Protein AF-A0AAN8U7P6-F1 (afdb_monomer_lite)

Foldseek 3Di:
DDPDPDPPPPQDPVLNVLVVVLVVLVVLLVVLVVLVVCVVVPDDDDPVNVVSVVCNVVSVVVNVVSVVVSVVSVVVVVVVDDDPPPPPPPPDDDPDDDDDDDDDDDDD

Sequence (108 aa):
MASSPVSELSDGPVLSIIGKHLLALHKKHSRILQMEESRTKGKTLNKEQEEILRSKSVVITAIDELEKLQGSCTSVDAIAGSPRDDGEMRSKPPWTAVDDKCFGGSVD

Secondary structure (DSSP, 8-state):
------S-SSS-HHHHHHHHHHHHHHHHHHHHHHHHHHHHTTPPPPHHHHHHHHTHHHHHHHHHHHHHHHHHHHHHHGGG-----------PPP--------------

Organism: Solanum bulbocastanum (NCBI:txid147425)

Radius of gyration: 31.14 Å; chains: 1; bounding box: 68×70×66 Å

Structure (mmCIF, N/CA/C/O backbone):
data_AF-A0AAN8U7P6-F1
#
_entry.id   AF-A0AAN8U7P6-F1
#
loop_
_atom_site.group_PDB
_atom_site.id
_atom_site.type_symbol
_atom_site.label_atom_id
_atom_site.label_alt_id
_atom_site.label_comp_id
_atom_site.label_asym_id
_atom_site.label_entity_id
_atom_site.label_seq_id
_atom_site.pdbx_PDB_ins_code
_atom_site.Cartn_x
_atom_site.Cartn_y
_atom_site.Cartn_z
_atom_site.occupancy
_atom_site.B_iso_or_equiv
_atom_site.auth_seq_id
_atom_site.auth_comp_id
_atom_site.auth_asym_id
_atom_site.auth_atom_id
_atom_site.pdbx_PDB_model_num
ATOM 1 N N . MET A 1 1 ? 9.037 30.429 -11.162 1.00 40.47 1 MET A N 1
ATOM 2 C CA . MET A 1 1 ? 8.635 29.185 -10.473 1.00 40.47 1 MET A CA 1
ATOM 3 C C . MET A 1 1 ? 8.560 28.093 -11.526 1.00 40.47 1 MET A C 1
ATOM 5 O O . MET A 1 1 ? 7.603 28.071 -12.287 1.00 40.47 1 MET A O 1
ATOM 9 N N . ALA A 1 2 ? 9.621 27.298 -11.678 1.00 35.19 2 ALA A N 1
ATOM 10 C CA . ALA A 1 2 ? 9.664 26.232 -12.674 1.00 35.19 2 ALA A CA 1
ATOM 11 C C . ALA A 1 2 ? 8.819 25.055 -12.170 1.00 35.19 2 ALA A C 1
ATOM 13 O O . ALA A 1 2 ? 9.204 24.347 -11.246 1.00 35.19 2 ALA A O 1
ATOM 14 N N . SER A 1 3 ? 7.628 24.911 -12.743 1.00 46.06 3 SER A N 1
ATOM 15 C CA . SER A 1 3 ? 6.890 23.655 -12.744 1.00 46.06 3 SER A CA 1
ATOM 16 C C . SER A 1 3 ? 7.616 22.754 -13.733 1.00 46.06 3 SER A C 1
ATOM 18 O O . SER A 1 3 ? 7.625 23.069 -14.917 1.00 46.06 3 SER A O 1
ATOM 20 N N . SER A 1 4 ? 8.296 21.718 -13.241 1.00 34.38 4 SER A N 1
ATOM 21 C CA . SER A 1 4 ? 8.924 20.689 -14.070 1.00 34.38 4 SER A CA 1
ATOM 22 C C . SER A 1 4 ? 7.824 19.795 -14.645 1.00 34.38 4 SER A C 1
ATOM 24 O O . SER A 1 4 ? 7.223 19.034 -13.882 1.00 34.38 4 SER A O 1
ATOM 26 N N . PRO A 1 5 ? 7.519 19.864 -15.951 1.00 53.00 5 PRO A N 1
ATOM 27 C CA . PRO A 1 5 ? 6.618 18.922 -16.572 1.00 53.00 5 PRO A CA 1
ATOM 28 C C . PRO A 1 5 ? 7.451 17.739 -17.067 1.00 53.00 5 PRO A C 1
ATOM 30 O O . PRO A 1 5 ? 8.386 17.909 -17.844 1.00 53.00 5 PRO A O 1
ATOM 33 N N . VAL A 1 6 ? 7.052 16.531 -16.674 1.00 47.44 6 VAL A N 1
ATOM 34 C CA . VAL A 1 6 ? 7.321 15.333 -17.474 1.00 47.44 6 VAL A CA 1
ATOM 35 C C . VAL A 1 6 ? 8.809 14.943 -17.515 1.00 47.44 6 VAL A C 1
ATOM 37 O O . VAL A 1 6 ? 9.452 14.951 -18.556 1.00 47.44 6 VAL A O 1
ATOM 40 N N . SER A 1 7 ? 9.312 14.428 -16.393 1.00 46.09 7 SER A N 1
ATOM 41 C CA . SER A 1 7 ? 10.284 13.320 -16.453 1.00 46.09 7 SER A CA 1
ATOM 42 C C . SER A 1 7 ? 9.548 11.978 -16.663 1.00 46.09 7 SER A C 1
ATOM 44 O O . SER A 1 7 ? 10.006 10.934 -16.230 1.00 46.09 7 SER A O 1
ATOM 46 N N . GLU A 1 8 ? 8.355 12.008 -17.276 1.00 50.00 8 GLU A N 1
ATOM 47 C CA . GLU A 1 8 ? 7.414 10.881 -17.400 1.00 50.00 8 GLU A CA 1
ATOM 48 C C . GLU A 1 8 ? 7.476 10.167 -18.765 1.00 50.00 8 GLU A C 1
ATOM 50 O O . GLU A 1 8 ? 6.645 9.303 -19.033 1.00 50.00 8 GLU A O 1
ATOM 55 N N . LEU A 1 9 ? 8.434 10.501 -19.641 1.00 48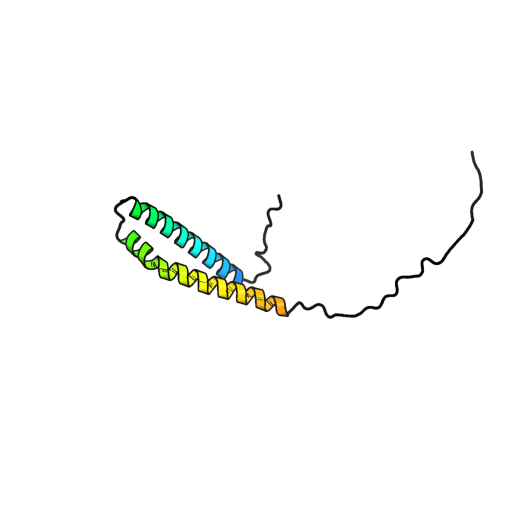.72 9 LEU A N 1
ATOM 56 C CA . LEU A 1 9 ? 8.558 9.858 -20.962 1.00 48.72 9 LEU A CA 1
ATOM 57 C C . LEU A 1 9 ? 9.896 9.146 -21.219 1.00 48.72 9 LEU A C 1
ATOM 59 O O . LEU A 1 9 ? 9.995 8.432 -22.214 1.00 48.72 9 LEU A O 1
ATOM 63 N N . SER A 1 10 ? 10.901 9.294 -20.349 1.00 49.31 10 SER A N 1
ATOM 64 C CA . SER A 1 10 ? 12.200 8.608 -20.505 1.00 49.31 10 SER A CA 1
ATOM 65 C C . SER A 1 10 ? 12.348 7.356 -19.642 1.00 49.31 10 SER A C 1
ATOM 67 O O . SER A 1 10 ? 13.189 6.514 -19.933 1.00 49.31 10 SER A O 1
ATOM 69 N N . ASP A 1 11 ? 11.491 7.198 -18.642 1.00 60.12 11 ASP A N 1
ATOM 70 C CA . ASP A 1 11 ? 11.410 6.015 -17.802 1.00 60.12 11 ASP A CA 1
ATOM 71 C C . ASP A 1 11 ? 10.377 5.069 -18.430 1.00 60.12 11 ASP A C 1
ATOM 73 O O . ASP A 1 11 ? 9.180 5.356 -18.415 1.00 60.12 11 ASP A O 1
ATOM 77 N N . GLY A 1 12 ? 10.820 3.985 -19.073 1.00 74.12 12 GLY A N 1
ATOM 78 C CA . GLY A 1 12 ? 9.965 3.111 -19.889 1.00 74.12 12 GLY A CA 1
ATOM 79 C C . GLY A 1 12 ? 8.673 2.613 -19.200 1.00 74.12 12 GLY A C 1
ATOM 80 O O . GLY A 1 12 ? 8.493 2.763 -17.991 1.00 74.12 12 GLY A O 1
ATOM 81 N N . PRO A 1 13 ? 7.755 1.948 -19.936 1.00 83.00 13 PRO A N 1
ATOM 82 C CA . PRO A 1 13 ? 6.417 1.566 -19.451 1.00 83.00 13 PRO A CA 1
ATOM 83 C C . PRO A 1 13 ? 6.373 0.909 -18.059 1.00 83.00 13 PRO A C 1
ATOM 85 O O . PRO A 1 13 ? 5.416 1.101 -17.312 1.00 83.00 13 PRO A O 1
ATOM 88 N N . VAL A 1 14 ? 7.426 0.174 -17.692 1.00 83.12 14 VAL A N 1
ATOM 89 C CA . VAL A 1 14 ? 7.608 -0.470 -16.384 1.00 83.12 14 VAL A CA 1
ATOM 90 C C . VAL A 1 14 ? 7.733 0.550 -15.245 1.00 83.12 14 VAL A C 1
ATOM 92 O O . VAL A 1 14 ? 7.027 0.440 -14.244 1.00 83.12 14 VAL A O 1
ATOM 95 N N . LEU A 1 15 ? 8.568 1.575 -15.404 1.00 81.94 15 LEU A N 1
ATOM 96 C CA . LEU A 1 15 ? 8.783 2.608 -14.391 1.00 81.94 15 LEU A CA 1
ATOM 97 C C . LEU A 1 15 ? 7.549 3.503 -14.213 1.00 81.94 15 LEU A C 1
ATOM 99 O O . LEU A 1 15 ? 7.203 3.855 -13.085 1.00 81.94 15 LEU A O 1
ATOM 103 N N . SER A 1 16 ? 6.805 3.770 -15.294 1.00 84.94 16 SER A N 1
ATOM 104 C CA . SER A 1 16 ? 5.506 4.458 -15.212 1.00 84.94 16 SER A CA 1
ATOM 105 C C . SER A 1 16 ? 4.488 3.678 -14.365 1.00 84.94 16 SER A C 1
ATOM 107 O O . SER A 1 16 ? 3.759 4.271 -13.567 1.00 84.94 16 SER A O 1
ATOM 109 N N . ILE A 1 17 ? 4.432 2.346 -14.499 1.00 88.31 17 ILE A N 1
ATOM 110 C CA . ILE A 1 17 ? 3.539 1.493 -13.693 1.00 88.31 17 ILE A CA 1
ATOM 111 C C . ILE A 1 17 ? 3.968 1.499 -12.222 1.00 88.31 17 ILE A C 1
ATOM 113 O O . ILE A 1 17 ? 3.118 1.675 -11.347 1.00 88.31 17 ILE A O 1
ATOM 117 N N . ILE A 1 18 ? 5.270 1.370 -11.949 1.00 88.69 18 ILE A N 1
ATOM 118 C CA . ILE A 1 18 ? 5.823 1.404 -10.586 1.00 88.69 18 ILE A CA 1
ATOM 119 C C . ILE A 1 18 ? 5.491 2.739 -9.906 1.00 88.69 18 ILE A C 1
ATOM 121 O O . ILE A 1 18 ? 4.948 2.745 -8.801 1.00 88.69 18 ILE A O 1
ATOM 125 N N . GLY A 1 19 ? 5.704 3.867 -10.590 1.00 88.44 19 GLY A N 1
ATOM 126 C CA . GLY A 1 19 ? 5.362 5.192 -10.066 1.00 88.44 19 GLY A CA 1
ATOM 127 C C . GLY A 1 19 ? 3.864 5.358 -9.778 1.00 88.44 19 GLY A C 1
ATOM 128 O O . GLY A 1 19 ? 3.478 5.870 -8.725 1.00 88.44 19 GLY A O 1
ATOM 129 N N . LYS A 1 20 ? 2.992 4.864 -10.669 1.00 91.19 20 LYS A N 1
ATOM 130 C CA . LYS A 1 20 ? 1.531 4.878 -10.460 1.00 91.19 20 LYS A CA 1
ATOM 131 C C . LYS A 1 20 ? 1.116 4.036 -9.253 1.00 91.19 20 LYS A C 1
ATOM 133 O O . LYS A 1 20 ? 0.262 4.469 -8.476 1.00 91.19 20 LYS A O 1
ATOM 138 N N . HIS A 1 21 ? 1.718 2.860 -9.080 1.00 91.31 21 HIS A N 1
ATOM 139 C CA . HIS A 1 21 ? 1.480 2.002 -7.920 1.00 91.31 21 HIS A CA 1
ATOM 140 C C . HIS A 1 21 ? 1.936 2.666 -6.616 1.00 91.31 21 HIS A C 1
ATOM 142 O O . HIS A 1 21 ? 1.160 2.695 -5.660 1.00 91.31 21 HIS A O 1
ATOM 148 N N . LEU A 1 22 ? 3.125 3.275 -6.591 1.00 92.12 22 LEU A N 1
ATOM 149 C CA . LEU A 1 22 ? 3.622 4.022 -5.431 1.00 92.12 22 LEU A CA 1
ATOM 150 C C . LEU A 1 22 ? 2.673 5.157 -5.035 1.00 92.12 22 LEU A C 1
ATOM 152 O O . LEU A 1 22 ? 2.275 5.264 -3.874 1.00 92.12 22 LEU A 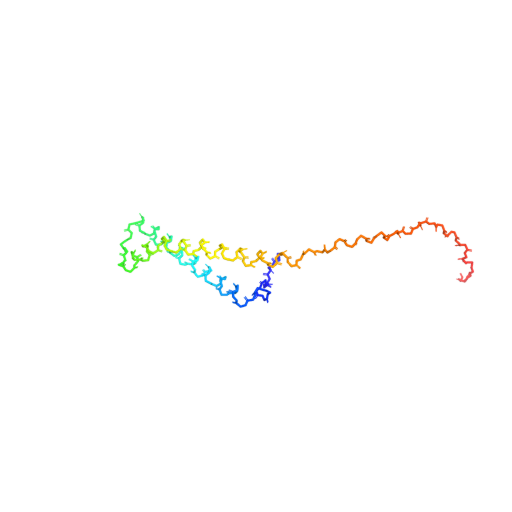O 1
ATOM 156 N N . LEU A 1 23 ? 2.204 5.947 -6.005 1.00 92.06 23 LEU A N 1
ATOM 157 C CA . LEU A 1 23 ? 1.250 7.024 -5.737 1.00 92.06 23 LEU A CA 1
ATOM 158 C C . LEU A 1 23 ? -0.077 6.498 -5.161 1.00 92.06 23 LEU A C 1
ATOM 160 O O . LEU A 1 23 ? -0.649 7.104 -4.250 1.00 92.06 23 LEU A O 1
ATOM 164 N N . ALA A 1 24 ? -0.586 5.378 -5.681 1.00 93.31 24 ALA A N 1
ATOM 165 C CA . ALA A 1 24 ? -1.807 4.751 -5.178 1.00 93.31 24 ALA A CA 1
ATOM 166 C C . ALA A 1 24 ? -1.639 4.237 -3.737 1.00 93.31 24 ALA A C 1
ATOM 168 O O . ALA A 1 24 ? -2.516 4.461 -2.896 1.00 93.31 24 ALA A O 1
ATOM 169 N N . LEU A 1 25 ? -0.501 3.608 -3.428 1.00 94.25 25 LEU A N 1
ATOM 170 C CA . LEU A 1 25 ? -0.181 3.133 -2.082 1.00 94.25 25 LEU A CA 1
ATOM 171 C C . LEU A 1 25 ? 0.001 4.289 -1.095 1.00 94.25 25 LEU A C 1
ATOM 173 O O . LEU A 1 25 ? -0.549 4.227 0.004 1.00 94.25 25 LEU A O 1
ATOM 177 N N . HIS A 1 26 ? 0.659 5.380 -1.497 1.00 93.31 26 HIS A N 1
ATOM 178 C CA . HIS A 1 26 ? 0.778 6.590 -0.677 1.00 93.31 26 HIS A CA 1
ATOM 179 C C . HIS A 1 26 ? -0.597 7.172 -0.347 1.00 93.31 26 HIS A C 1
ATOM 181 O O . HIS A 1 26 ? -0.884 7.460 0.814 1.00 93.31 26 HIS A O 1
ATOM 187 N N . LYS A 1 27 ? -1.500 7.258 -1.333 1.00 94.38 27 LYS A N 1
ATOM 188 C CA . LYS A 1 27 ? -2.886 7.701 -1.103 1.00 94.38 27 LYS A CA 1
ATOM 189 C C . LYS A 1 27 ? -3.627 6.788 -0.125 1.00 94.38 27 LYS A C 1
ATOM 191 O O . LYS A 1 27 ? -4.329 7.282 0.760 1.00 94.38 27 LYS A O 1
ATOM 196 N N . LYS A 1 28 ? -3.457 5.466 -0.244 1.00 93.44 28 LYS A N 1
ATOM 197 C CA . LYS A 1 28 ? -4.041 4.496 0.695 1.00 93.44 28 LYS A CA 1
ATOM 198 C C . LYS A 1 28 ? -3.475 4.679 2.107 1.00 93.44 28 LYS A C 1
ATOM 200 O O . LYS A 1 28 ? -4.247 4.703 3.062 1.00 93.44 28 LYS A O 1
ATOM 205 N N . HIS A 1 29 ? -2.166 4.885 2.241 1.00 92.44 29 HIS A N 1
ATOM 206 C CA . HIS A 1 29 ? -1.515 5.149 3.523 1.00 92.44 29 HIS A CA 1
ATOM 207 C C . HIS A 1 29 ? -2.003 6.461 4.161 1.00 92.44 29 HIS A C 1
ATOM 209 O O . HIS A 1 29 ? -2.397 6.468 5.326 1.00 92.44 29 HIS A O 1
ATOM 215 N N . SER A 1 30 ? -2.108 7.554 3.397 1.00 93.69 30 SER A N 1
ATOM 216 C CA . SER A 1 30 ? -2.681 8.816 3.888 1.00 93.69 30 SER A CA 1
ATOM 217 C C . SER A 1 30 ? -4.135 8.661 4.347 1.00 93.69 30 SER A C 1
ATOM 219 O O . SER A 1 30 ? -4.538 9.258 5.345 1.00 93.69 30 SER A O 1
ATOM 221 N N . ARG A 1 31 ? -4.932 7.832 3.659 1.00 91.31 31 ARG A N 1
ATOM 222 C CA . ARG A 1 31 ? -6.305 7.517 4.081 1.00 91.31 31 ARG A CA 1
ATOM 223 C C . ARG A 1 31 ? -6.339 6.712 5.381 1.00 91.31 31 ARG A C 1
ATOM 225 O O . ARG A 1 31 ? -7.202 6.973 6.217 1.00 91.31 31 ARG A O 1
ATOM 232 N N . ILE A 1 32 ? -5.416 5.767 5.560 1.00 91.31 32 ILE A N 1
ATOM 233 C CA . ILE A 1 32 ? -5.251 5.007 6.807 1.00 91.31 32 ILE A CA 1
ATOM 234 C C . ILE A 1 32 ? -4.954 5.958 7.971 1.00 91.31 32 ILE A C 1
ATOM 236 O O . ILE A 1 32 ? -5.663 5.896 8.969 1.00 91.31 32 ILE A O 1
ATOM 240 N N . LEU A 1 33 ? -4.015 6.897 7.815 1.00 90.25 33 LEU A N 1
ATOM 241 C CA . LEU A 1 33 ? -3.680 7.878 8.858 1.00 90.25 33 LEU A CA 1
ATOM 242 C C . LEU A 1 33 ? -4.891 8.731 9.280 1.00 90.25 33 LEU A C 1
ATOM 244 O O . LEU A 1 33 ? -5.145 8.900 10.470 1.00 90.25 33 LEU A O 1
ATOM 248 N N . GLN A 1 34 ? -5.697 9.205 8.323 1.00 88.50 34 GLN A N 1
ATOM 249 C CA . GLN A 1 34 ? -6.931 9.950 8.630 1.00 88.50 34 GLN A CA 1
ATOM 250 C C . GLN A 1 34 ? -7.968 9.101 9.388 1.00 88.50 34 GLN A C 1
ATOM 252 O O . GLN A 1 34 ? -8.713 9.610 10.233 1.00 88.50 34 GLN A O 1
ATOM 257 N N . MET A 1 35 ? -8.049 7.802 9.081 1.00 87.50 35 MET A N 1
ATOM 258 C CA . MET A 1 35 ? -8.921 6.879 9.811 1.00 87.50 35 MET A CA 1
ATOM 259 C C . MET A 1 35 ? -8.382 6.569 11.208 1.00 87.50 35 MET A C 1
ATOM 261 O O . MET A 1 35 ? -9.178 6.469 12.139 1.00 87.50 35 MET A O 1
ATOM 265 N N . GLU A 1 36 ? -7.061 6.483 11.386 1.00 86.69 36 GLU A N 1
ATOM 266 C CA . GLU A 1 36 ? -6.435 6.351 12.705 1.00 86.69 36 GLU A CA 1
ATOM 267 C C . GLU A 1 36 ? -6.720 7.572 13.582 1.00 86.69 36 GLU A C 1
ATOM 269 O O . GLU A 1 36 ? -7.146 7.402 14.720 1.00 86.69 36 GLU A O 1
ATOM 274 N N . GLU A 1 37 ? -6.597 8.787 13.047 1.00 85.81 37 GLU A N 1
ATOM 275 C CA . GLU A 1 37 ? -6.951 10.020 13.765 1.00 85.81 37 GLU A CA 1
ATOM 276 C C . GLU A 1 37 ? -8.445 10.062 14.137 1.00 85.81 37 GLU A C 1
ATOM 278 O O . GLU A 1 37 ? -8.838 10.444 15.239 1.00 85.81 37 GLU A O 1
ATOM 283 N N . SER A 1 38 ? -9.315 9.616 13.230 1.00 83.12 38 SER A N 1
ATOM 284 C CA . SER A 1 38 ? -10.750 9.510 13.512 1.00 83.12 38 SER A CA 1
ATOM 285 C C . SER A 1 38 ? -11.054 8.482 14.609 1.00 83.12 38 SER A C 1
ATOM 287 O O . SER A 1 38 ? -11.941 8.721 15.433 1.00 83.12 38 SER A O 1
ATOM 289 N N . ARG A 1 39 ? -10.306 7.372 14.647 1.00 82.75 39 ARG A N 1
ATOM 290 C CA . ARG A 1 39 ? -10.408 6.327 15.674 1.00 82.75 39 ARG A CA 1
ATOM 291 C C . ARG A 1 39 ? -9.924 6.818 17.033 1.00 82.75 39 ARG A C 1
ATOM 293 O O . ARG A 1 39 ? -10.605 6.589 18.027 1.00 82.75 39 ARG A O 1
ATOM 300 N N . THR A 1 40 ? -8.781 7.503 17.094 1.00 82.44 40 THR A N 1
ATOM 301 C CA . THR A 1 40 ? -8.257 8.072 18.349 1.00 82.44 40 THR A CA 1
ATOM 302 C C . THR A 1 40 ? -9.168 9.167 18.894 1.00 82.44 40 THR A C 1
ATOM 304 O O . THR A 1 40 ? -9.306 9.299 20.106 1.00 82.44 40 THR A O 1
ATOM 307 N N . LYS A 1 41 ? -9.880 9.883 18.015 1.00 84.94 41 LYS A N 1
ATOM 308 C CA . LYS A 1 41 ? -10.942 10.834 18.378 1.00 84.94 41 LYS A CA 1
ATOM 309 C C . LYS A 1 41 ? -12.242 10.166 18.865 1.00 84.94 41 LYS A C 1
ATOM 311 O O . LYS A 1 41 ? -13.204 10.864 19.173 1.00 84.94 41 LYS A O 1
ATOM 316 N N . GLY A 1 42 ? -12.292 8.835 18.936 1.00 77.62 42 GLY A N 1
ATOM 317 C CA . GLY A 1 42 ? -13.414 8.081 19.502 1.00 77.62 42 GLY A CA 1
ATOM 318 C C . GLY A 1 42 ? -14.592 7.865 18.551 1.00 77.62 42 GLY A C 1
ATOM 319 O O . GLY A 1 42 ? -15.671 7.488 19.005 1.00 77.62 42 GLY A O 1
ATOM 320 N N . LYS A 1 43 ? -14.425 8.087 17.238 1.00 81.94 43 LYS A N 1
ATOM 321 C CA . LYS A 1 43 ? -15.467 7.733 16.263 1.00 81.94 43 LYS A CA 1
ATOM 322 C C . LYS A 1 43 ? -15.551 6.212 16.134 1.00 81.94 43 LYS A C 1
ATOM 324 O O . LYS A 1 43 ? -14.534 5.547 15.934 1.00 81.94 43 LYS A O 1
ATOM 329 N N . THR A 1 44 ? -16.763 5.669 16.203 1.00 73.94 44 THR A N 1
ATOM 330 C CA . THR A 1 44 ? -17.027 4.259 15.910 1.00 73.94 44 THR A CA 1
ATOM 331 C C . THR A 1 44 ? -16.795 4.000 14.422 1.00 73.94 44 THR A C 1
ATOM 333 O O . THR A 1 44 ? -17.456 4.580 13.561 1.00 73.94 44 THR A O 1
ATOM 336 N N . LEU A 1 45 ? -15.806 3.161 14.117 1.00 76.19 45 LEU A N 1
ATOM 337 C CA . LEU A 1 45 ? -15.472 2.766 12.752 1.00 76.19 45 LEU A CA 1
ATOM 338 C C . LEU A 1 45 ? -16.245 1.499 12.355 1.00 76.19 45 LEU A C 1
ATOM 340 O O . LEU A 1 45 ? -16.508 0.630 13.184 1.00 76.19 45 LEU A O 1
ATOM 344 N N . ASN A 1 46 ? -16.616 1.401 11.079 1.00 84.12 46 ASN A N 1
ATOM 345 C CA . ASN A 1 46 ? -17.254 0.220 10.492 1.00 84.12 46 ASN A CA 1
ATOM 346 C C . ASN A 1 46 ? -16.238 -0.942 10.359 1.00 84.12 46 ASN A C 1
ATOM 348 O O . ASN A 1 46 ? -15.0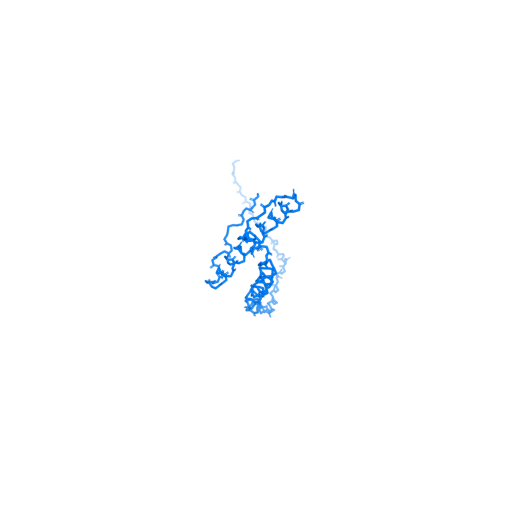35 -0.705 10.271 1.00 84.12 46 ASN A O 1
ATOM 352 N N . LYS A 1 47 ? -16.703 -2.196 10.272 1.00 80.75 47 LYS A N 1
ATOM 353 C CA . LYS A 1 47 ? -15.862 -3.403 10.129 1.00 80.75 47 LYS A CA 1
ATOM 354 C C . LYS A 1 47 ? -14.902 -3.334 8.936 1.00 80.75 47 L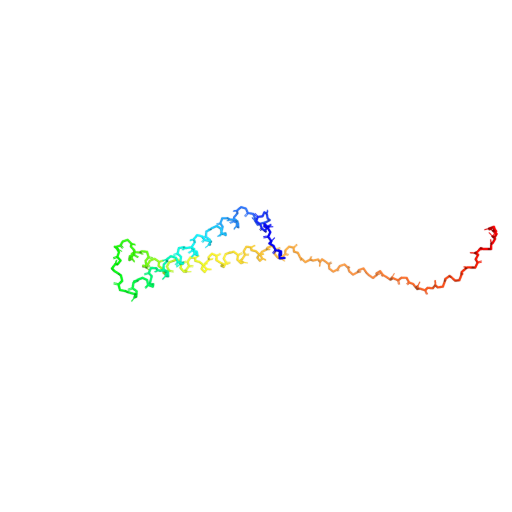YS A C 1
ATOM 356 O O . LYS A 1 47 ? -13.743 -3.711 9.061 1.00 80.75 47 LYS A O 1
ATOM 361 N N . GLU A 1 48 ? -15.356 -2.790 7.807 1.00 78.75 48 GLU A N 1
ATOM 362 C CA . GLU A 1 48 ? -14.508 -2.560 6.626 1.00 78.75 48 GLU A CA 1
ATOM 363 C C . GLU A 1 48 ? -13.351 -1.590 6.932 1.00 78.75 48 GLU A C 1
ATOM 365 O O . GLU A 1 48 ? -12.221 -1.786 6.495 1.00 78.75 48 GLU A O 1
ATOM 370 N N . GLN A 1 49 ? -13.595 -0.566 7.751 1.00 82.62 49 GLN A N 1
ATOM 371 C CA . GLN A 1 49 ? -12.577 0.419 8.121 1.00 82.62 49 GLN A CA 1
ATOM 372 C C . GLN A 1 49 ? -11.523 -0.183 9.055 1.00 82.62 49 GLN A C 1
ATOM 374 O O . GLN A 1 49 ? -10.343 0.141 8.927 1.00 82.62 49 GLN A O 1
ATOM 379 N N . GLU A 1 50 ? -11.916 -1.091 9.953 1.00 81.00 50 GLU A N 1
ATOM 380 C CA . GLU A 1 50 ? -10.961 -1.840 10.777 1.00 81.00 50 GLU A CA 1
ATOM 381 C C . GLU A 1 50 ? -10.066 -2.759 9.943 1.00 81.00 50 GLU A C 1
ATOM 383 O O . GLU A 1 50 ? -8.865 -2.843 10.203 1.00 81.00 50 GLU A O 1
ATOM 388 N N . GLU A 1 51 ? -10.613 -3.412 8.917 1.00 80.62 51 GLU A N 1
ATOM 389 C CA . GLU A 1 51 ? -9.816 -4.231 8.003 1.00 80.62 51 GLU A CA 1
ATOM 390 C C . GLU A 1 51 ? -8.798 -3.378 7.233 1.00 80.62 51 GLU A C 1
ATOM 392 O O . GLU A 1 51 ? -7.623 -3.744 7.130 1.00 80.62 51 GLU A O 1
ATOM 397 N N . ILE A 1 52 ? -9.198 -2.179 6.790 1.00 82.19 52 ILE A N 1
ATOM 398 C CA . ILE A 1 52 ? -8.271 -1.250 6.134 1.00 82.19 52 ILE A CA 1
ATOM 399 C C . ILE A 1 52 ? -7.146 -0.832 7.093 1.00 82.19 52 ILE A C 1
ATOM 401 O O . ILE A 1 52 ? -5.985 -0.795 6.680 1.00 82.19 52 ILE A O 1
ATOM 405 N N . LEU A 1 53 ? -7.443 -0.586 8.373 1.00 84.19 53 LEU A N 1
ATOM 406 C CA . LEU A 1 53 ? -6.412 -0.306 9.380 1.00 84.19 53 LEU A CA 1
ATOM 407 C C . LEU A 1 53 ? -5.493 -1.510 9.630 1.00 84.19 53 LEU A C 1
ATOM 409 O O . LEU A 1 53 ? -4.287 -1.328 9.788 1.00 84.19 53 LEU A O 1
ATOM 413 N N . ARG A 1 54 ? -6.016 -2.743 9.612 1.00 84.69 54 ARG A N 1
ATOM 414 C CA . ARG A 1 54 ? -5.183 -3.956 9.700 1.00 84.69 54 ARG A CA 1
ATOM 415 C C . ARG A 1 54 ? -4.265 -4.130 8.495 1.00 84.69 54 ARG A C 1
ATOM 417 O O . ARG A 1 54 ? -3.162 -4.640 8.652 1.00 84.69 54 ARG A O 1
ATOM 424 N N . SER A 1 55 ? -4.666 -3.642 7.321 1.00 85.19 55 SER A N 1
ATOM 425 C CA . SER A 1 55 ? -3.828 -3.654 6.115 1.00 85.19 55 SER A CA 1
ATOM 426 C C . SER A 1 55 ? -2.675 -2.634 6.130 1.00 85.19 55 SER A C 1
ATOM 428 O O . SER A 1 55 ? -1.890 -2.594 5.184 1.00 85.19 55 SER A O 1
ATOM 430 N N . LYS A 1 56 ? -2.530 -1.823 7.191 1.00 88.69 56 LYS A N 1
ATOM 431 C CA . LYS A 1 56 ? -1.491 -0.785 7.309 1.00 88.69 56 LYS A CA 1
ATOM 432 C C . LYS A 1 56 ? -0.073 -1.322 7.141 1.00 88.69 56 LYS A C 1
ATOM 434 O O . LYS A 1 56 ? 0.684 -0.751 6.363 1.00 88.69 56 LYS A O 1
ATOM 439 N N . SER A 1 57 ? 0.279 -2.404 7.837 1.00 86.88 57 SER A N 1
ATOM 440 C CA . SER A 1 57 ? 1.623 -2.990 7.742 1.00 86.88 57 SER A CA 1
ATOM 441 C C . SER A 1 57 ? 1.934 -3.436 6.316 1.00 86.88 57 SER A C 1
ATOM 443 O O . SER A 1 57 ? 2.995 -3.118 5.800 1.00 86.88 57 SER A O 1
ATOM 445 N N . VAL A 1 58 ? 0.967 -4.070 5.649 1.00 89.69 58 VAL A N 1
ATOM 446 C CA . VAL A 1 58 ? 1.092 -4.521 4.257 1.00 89.69 58 VAL A CA 1
ATOM 447 C C . VAL A 1 58 ? 1.325 -3.344 3.310 1.00 89.69 58 VAL A C 1
ATOM 449 O O . VAL A 1 58 ? 2.180 -3.426 2.436 1.00 89.69 58 VAL A O 1
ATOM 452 N N . VAL A 1 59 ? 0.598 -2.235 3.486 1.00 88.94 59 VAL A N 1
ATOM 453 C CA . VAL A 1 59 ? 0.776 -1.034 2.653 1.00 88.94 59 VAL A CA 1
ATOM 454 C C . VAL A 1 59 ? 2.156 -0.412 2.862 1.00 88.94 59 VAL A C 1
ATOM 456 O O . VAL A 1 59 ? 2.783 -0.029 1.885 1.00 88.94 59 VAL A O 1
ATOM 459 N N . ILE A 1 60 ? 2.641 -0.333 4.104 1.00 91.00 60 ILE A N 1
ATOM 460 C CA . ILE A 1 60 ? 3.965 0.231 4.409 1.00 91.00 60 ILE A CA 1
ATOM 461 C C . ILE A 1 60 ? 5.080 -0.649 3.830 1.00 91.00 60 ILE A C 1
ATOM 463 O O . ILE A 1 60 ? 5.977 -0.129 3.176 1.00 91.00 60 ILE A O 1
ATOM 467 N N . THR A 1 61 ? 5.004 -1.970 4.012 1.00 92.38 61 THR A N 1
ATOM 468 C CA . THR A 1 61 ? 5.983 -2.906 3.438 1.00 92.38 61 THR A CA 1
ATOM 469 C C . THR A 1 61 ? 5.991 -2.846 1.911 1.00 92.38 61 THR A C 1
ATOM 471 O O . THR A 1 61 ? 7.058 -2.771 1.313 1.00 92.38 61 THR A O 1
ATOM 474 N N . ALA A 1 62 ? 4.817 -2.796 1.273 1.00 88.81 62 ALA A N 1
ATOM 475 C CA . ALA A 1 62 ? 4.721 -2.684 -0.181 1.00 88.81 62 ALA A CA 1
ATOM 476 C C . ALA A 1 62 ? 5.306 -1.368 -0.723 1.00 88.81 62 ALA A C 1
ATOM 478 O O . ALA A 1 62 ? 5.832 -1.356 -1.833 1.00 88.81 62 ALA A O 1
ATOM 479 N N . ILE A 1 63 ? 5.213 -0.269 0.037 1.00 91.88 63 ILE A N 1
ATOM 480 C CA . ILE A 1 63 ? 5.858 1.003 -0.316 1.00 91.88 63 ILE A CA 1
ATOM 481 C C . ILE A 1 63 ? 7.384 0.842 -0.292 1.00 91.88 63 ILE A C 1
ATOM 483 O O . ILE A 1 63 ? 8.004 1.083 -1.322 1.00 91.88 63 ILE A O 1
ATOM 487 N N . ASP A 1 64 ? 7.971 0.355 0.810 1.00 91.31 64 ASP A N 1
ATOM 488 C CA . ASP A 1 64 ? 9.433 0.173 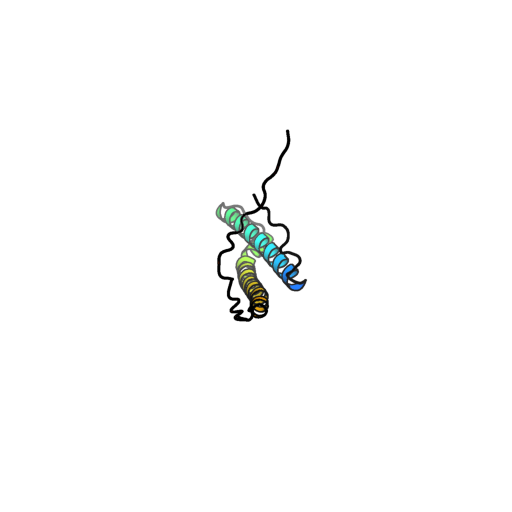0.942 1.00 91.31 64 ASP A CA 1
ATOM 489 C C . ASP A 1 64 ? 10.012 -0.705 -0.177 1.00 91.31 64 ASP A C 1
ATOM 491 O O . ASP A 1 64 ? 10.995 -0.354 -0.833 1.00 91.31 64 ASP A O 1
ATOM 495 N N . GLU A 1 65 ? 9.364 -1.840 -0.446 1.00 90.88 65 GLU A N 1
ATOM 496 C CA . GLU A 1 65 ? 9.801 -2.766 -1.488 1.00 90.88 65 GLU A CA 1
ATOM 497 C C . GLU A 1 65 ? 9.744 -2.129 -2.886 1.00 90.88 65 GLU A C 1
ATOM 499 O O . GLU A 1 65 ? 10.685 -2.285 -3.669 1.00 90.88 65 GLU A O 1
ATOM 504 N N . LEU A 1 66 ? 8.684 -1.376 -3.203 1.00 88.56 66 LEU A N 1
ATOM 505 C CA . LEU A 1 66 ? 8.546 -0.704 -4.498 1.00 88.56 66 LEU A CA 1
ATOM 506 C C . LEU A 1 66 ? 9.485 0.498 -4.650 1.00 88.56 66 LEU A C 1
ATOM 508 O O . LEU A 1 66 ? 9.987 0.721 -5.751 1.00 88.56 66 LEU A O 1
ATOM 512 N N . GLU A 1 67 ? 9.765 1.239 -3.578 1.00 88.56 67 GLU A N 1
ATOM 513 C CA . GLU A 1 67 ? 10.751 2.327 -3.586 1.00 88.56 67 GLU A CA 1
ATOM 514 C C . GLU A 1 67 ? 12.163 1.786 -3.850 1.00 88.56 67 GLU A C 1
ATOM 516 O O . GLU A 1 67 ? 12.910 2.348 -4.654 1.00 88.56 67 GLU A O 1
ATOM 521 N N . LYS A 1 68 ? 12.511 0.635 -3.262 1.00 87.56 68 LYS A N 1
ATOM 522 C CA . LYS A 1 68 ? 13.784 -0.055 -3.531 1.00 87.56 68 LYS A CA 1
ATOM 523 C C . LYS A 1 68 ? 13.889 -0.527 -4.976 1.00 87.56 68 LYS A C 1
ATOM 525 O O . LYS A 1 68 ? 14.949 -0.387 -5.587 1.00 87.56 68 LYS A O 1
ATOM 530 N N . LEU A 1 69 ? 12.799 -1.052 -5.540 1.00 83.00 69 LEU A N 1
ATOM 531 C CA . LEU A 1 69 ? 12.756 -1.448 -6.948 1.00 83.00 69 LEU A CA 1
ATOM 532 C C . LEU A 1 69 ? 12.900 -0.237 -7.874 1.00 83.00 69 LEU A C 1
ATOM 534 O O . LEU A 1 69 ? 13.709 -0.288 -8.798 1.00 83.00 69 LEU A O 1
ATOM 538 N N . GLN A 1 70 ? 12.206 0.869 -7.592 1.00 83.12 70 GLN A N 1
ATOM 539 C CA . GLN A 1 70 ? 12.350 2.109 -8.354 1.00 83.12 70 GLN A CA 1
ATOM 540 C C . GLN A 1 70 ? 13.795 2.623 -8.317 1.00 83.12 70 GLN A C 1
ATOM 542 O O . GLN A 1 70 ? 14.363 2.894 -9.372 1.00 83.12 70 GLN A O 1
ATOM 547 N N . GLY A 1 71 ? 14.410 2.689 -7.131 1.00 78.62 71 GLY A N 1
ATOM 548 C CA . GLY A 1 71 ? 15.809 3.097 -6.978 1.00 78.62 71 GLY A CA 1
ATOM 549 C C . GLY A 1 71 ? 16.794 2.168 -7.693 1.00 78.62 71 GLY A C 1
ATOM 550 O O . GLY A 1 71 ? 17.790 2.627 -8.246 1.00 78.62 71 GLY A O 1
ATOM 551 N N . SER A 1 72 ? 16.509 0.863 -7.737 1.00 73.94 72 SER A N 1
ATOM 552 C CA . SER A 1 72 ? 17.332 -0.091 -8.488 1.00 73.94 72 SER A CA 1
ATOM 553 C C . SER A 1 72 ? 17.194 0.078 -10.003 1.00 73.94 72 SER A C 1
ATOM 555 O O . SER A 1 72 ? 18.196 0.023 -10.706 1.00 73.94 72 SER A O 1
ATOM 557 N N . CYS A 1 73 ? 15.990 0.347 -10.516 1.00 66.94 73 CYS A N 1
ATOM 558 C CA . CYS A 1 73 ? 15.766 0.544 -11.945 1.00 66.94 73 CYS A CA 1
ATOM 559 C C . CYS A 1 73 ? 16.399 1.845 -12.452 1.00 66.94 73 CYS A C 1
ATOM 561 O O . CYS A 1 73 ? 17.038 1.821 -13.494 1.00 66.94 73 CYS A O 1
ATOM 563 N N . THR A 1 74 ? 16.309 2.943 -11.697 1.00 63.75 74 THR A N 1
ATOM 564 C CA . THR A 1 74 ? 16.945 4.218 -12.081 1.00 63.75 74 THR A CA 1
ATOM 565 C C . THR A 1 74 ? 18.472 4.174 -11.968 1.00 63.75 74 THR A C 1
ATOM 567 O O . THR A 1 74 ? 19.174 4.823 -12.740 1.00 63.75 74 THR A O 1
ATOM 570 N N . SER A 1 75 ? 19.017 3.392 -11.027 1.00 56.97 75 SER A N 1
ATOM 571 C CA . SER A 1 75 ? 20.467 3.247 -10.859 1.00 56.97 75 SER A CA 1
ATOM 572 C C . SER A 1 75 ? 21.125 2.374 -11.931 1.00 56.97 75 SER A C 1
ATOM 574 O O . SER A 1 75 ? 22.318 2.548 -12.181 1.00 56.97 75 SER A O 1
ATOM 576 N N . VAL A 1 76 ? 20.403 1.434 -12.551 1.00 56.56 76 VAL A N 1
ATOM 577 C CA . VAL A 1 76 ? 20.955 0.589 -13.629 1.00 56.56 76 VAL A CA 1
ATOM 578 C C . VAL A 1 76 ? 21.276 1.426 -14.873 1.00 56.56 76 VAL A C 1
ATOM 580 O O . VAL A 1 76 ? 22.299 1.189 -15.515 1.00 56.56 76 VAL A O 1
ATOM 583 N N . ASP A 1 77 ? 20.498 2.472 -15.153 1.00 51.47 77 ASP A N 1
ATOM 584 C CA . ASP A 1 77 ? 20.752 3.393 -16.269 1.00 51.47 77 ASP A CA 1
ATOM 585 C C . ASP A 1 77 ? 21.948 4.336 -16.025 1.00 51.47 77 ASP A C 1
ATOM 587 O O . ASP A 1 77 ? 22.571 4.818 -16.972 1.00 51.47 77 ASP A O 1
ATOM 591 N N . ALA A 1 78 ? 22.356 4.542 -14.766 1.00 50.44 78 ALA A N 1
ATOM 592 C CA . ALA A 1 78 ? 23.523 5.362 -14.428 1.00 50.44 78 ALA A CA 1
ATOM 593 C C . ALA A 1 78 ? 24.870 4.705 -14.806 1.00 50.44 78 ALA A C 1
ATOM 595 O O . ALA A 1 78 ? 25.884 5.394 -14.905 1.00 50.44 78 ALA A O 1
ATOM 596 N N . ILE A 1 79 ? 24.903 3.391 -15.066 1.00 49.53 79 ILE A N 1
ATOM 597 C CA . ILE A 1 79 ? 26.124 2.666 -15.474 1.00 49.53 79 ILE A CA 1
ATOM 598 C C . ILE A 1 79 ? 26.411 2.842 -16.982 1.00 49.53 79 ILE A C 1
ATOM 600 O O . ILE A 1 79 ? 27.536 2.621 -17.430 1.00 49.53 79 ILE A O 1
ATOM 604 N N . ALA A 1 80 ? 25.440 3.307 -17.778 1.00 51.97 80 ALA A N 1
ATOM 605 C CA . ALA A 1 80 ? 25.601 3.522 -19.222 1.00 51.97 80 ALA A CA 1
ATOM 606 C C . ALA A 1 80 ? 26.162 4.911 -19.600 1.00 51.97 80 ALA A C 1
ATOM 608 O O . ALA A 1 80 ? 26.335 5.206 -20.782 1.00 51.97 80 ALA A O 1
ATOM 609 N N . GLY A 1 81 ? 26.469 5.761 -18.616 1.00 48.81 81 GLY A N 1
ATOM 610 C CA . GLY A 1 81 ? 26.870 7.151 -18.825 1.00 48.81 81 GLY A CA 1
ATOM 611 C C . GLY A 1 81 ? 28.153 7.540 -18.102 1.00 48.81 81 GLY A C 1
ATOM 612 O O . GLY A 1 81 ? 28.157 8.545 -17.402 1.00 48.81 81 GLY A O 1
ATOM 613 N N . SER A 1 82 ? 29.243 6.789 -18.272 1.00 47.56 82 SER A N 1
ATOM 614 C CA . SER A 1 82 ? 30.582 7.366 -18.090 1.00 47.56 82 SER A CA 1
ATOM 615 C C . SER A 1 82 ? 31.014 8.006 -19.411 1.00 47.56 82 SER A C 1
ATOM 617 O O . SER A 1 82 ? 31.258 7.272 -20.375 1.00 47.56 82 SER A O 1
ATOM 619 N N . PRO A 1 83 ? 31.144 9.343 -19.500 1.00 52.47 83 PRO A N 1
ATOM 620 C CA . PRO A 1 83 ? 31.921 9.963 -20.558 1.00 52.47 83 PRO A CA 1
ATOM 621 C C . PRO A 1 83 ? 33.341 9.408 -20.467 1.00 52.47 83 PRO A C 1
ATOM 623 O O . PRO A 1 83 ? 33.985 9.486 -19.421 1.00 52.47 83 PRO A O 1
ATOM 626 N N . ARG A 1 84 ? 33.801 8.791 -21.554 1.00 53.47 84 ARG A N 1
ATOM 627 C CA . ARG A 1 84 ? 35.213 8.478 -21.737 1.00 53.47 84 ARG A CA 1
ATOM 628 C C . ARG A 1 84 ? 35.998 9.772 -21.556 1.00 53.47 84 ARG A C 1
ATOM 630 O O . ARG A 1 84 ? 35.689 10.785 -22.179 1.00 53.47 84 ARG A O 1
ATOM 637 N N . ASP A 1 85 ? 36.981 9.711 -20.673 1.00 52.38 85 ASP A N 1
ATOM 638 C CA . ASP A 1 85 ? 38.030 10.708 -20.535 1.00 52.38 85 ASP A CA 1
ATOM 639 C C . ASP A 1 85 ? 38.888 10.638 -21.813 1.00 52.38 85 ASP A C 1
ATOM 641 O O . ASP A 1 85 ? 39.890 9.930 -21.877 1.00 52.38 85 ASP A O 1
ATOM 645 N N . ASP A 1 86 ? 38.435 11.277 -22.894 1.00 47.53 86 ASP A N 1
ATOM 646 C CA . ASP A 1 86 ? 39.284 11.553 -24.049 1.00 47.53 86 ASP A CA 1
ATOM 647 C C . ASP A 1 86 ? 39.998 12.872 -23.758 1.00 47.53 86 ASP A C 1
ATOM 649 O O . ASP A 1 86 ? 39.479 13.971 -23.971 1.00 47.53 86 ASP A O 1
ATOM 653 N N . GLY A 1 87 ? 41.194 12.733 -23.183 1.00 56.59 87 GLY A N 1
ATOM 654 C CA . GLY A 1 87 ? 42.148 13.807 -22.969 1.00 56.59 87 GLY A CA 1
ATOM 655 C C . GLY A 1 87 ? 42.524 14.482 -24.285 1.00 56.59 87 GLY A C 1
ATOM 656 O O . GLY A 1 87 ? 43.544 14.172 -24.892 1.00 56.59 87 GLY A O 1
ATOM 657 N N . GLU A 1 88 ? 41.726 15.454 -24.707 1.00 47.81 88 GLU A N 1
ATOM 658 C CA . GLU A 1 88 ? 42.091 16.383 -25.765 1.00 47.81 88 GLU A CA 1
ATOM 659 C C . GLU A 1 88 ? 42.908 17.522 -25.135 1.00 47.81 88 GLU A C 1
ATOM 661 O O . GLU A 1 88 ? 42.389 18.559 -24.709 1.00 47.81 88 GLU A O 1
ATOM 666 N N . MET A 1 89 ? 44.229 17.324 -25.102 1.00 54.56 89 MET A N 1
ATOM 667 C CA . MET A 1 89 ? 45.236 18.388 -25.038 1.00 54.56 89 MET A CA 1
ATOM 668 C C . MET A 1 89 ? 45.081 19.302 -26.262 1.00 54.56 89 MET A C 1
ATOM 670 O O . MET A 1 89 ? 45.881 19.283 -27.193 1.00 54.56 89 MET A O 1
ATOM 674 N N . ARG A 1 90 ? 44.037 20.131 -26.283 1.00 52.69 90 ARG A N 1
ATOM 675 C CA . ARG A 1 90 ? 43.908 21.201 -27.266 1.00 52.69 90 ARG A CA 1
ATOM 676 C C . ARG A 1 90 ? 44.497 22.457 -26.666 1.00 52.69 90 ARG A C 1
ATOM 678 O O . ARG A 1 90 ? 43.808 23.261 -26.039 1.00 52.69 90 ARG A O 1
ATOM 685 N N . SER A 1 91 ? 45.806 22.585 -26.861 1.00 59.91 91 SER A N 1
ATOM 686 C CA . SER A 1 91 ? 46.553 23.830 -26.735 1.00 59.91 91 SER A CA 1
ATOM 687 C C . SER A 1 91 ? 45.719 24.976 -27.312 1.00 59.91 91 SER A C 1
ATOM 689 O O . SER A 1 91 ? 45.530 25.075 -28.526 1.00 59.91 91 SER A O 1
ATOM 691 N N . LYS A 1 92 ? 45.165 25.822 -26.437 1.00 52.97 92 LYS A N 1
ATOM 692 C CA . LYS A 1 92 ? 44.578 27.091 -26.860 1.00 52.97 92 LYS A CA 1
ATOM 693 C C . LYS A 1 92 ? 45.696 28.103 -27.116 1.00 52.97 92 LYS A C 1
ATOM 695 O O . LYS A 1 92 ? 46.733 28.048 -26.456 1.00 52.97 92 LYS A O 1
ATOM 700 N N . PRO A 1 93 ? 45.496 28.972 -28.116 1.00 54.81 93 PRO A N 1
ATOM 701 C CA . PRO A 1 93 ? 46.564 29.581 -28.887 1.00 54.81 93 PRO A CA 1
ATOM 702 C C . PRO A 1 93 ? 47.239 30.707 -28.109 1.00 54.81 93 PRO A C 1
ATOM 704 O O . PRO A 1 93 ? 46.612 31.313 -27.232 1.00 54.81 93 PRO A O 1
ATOM 707 N N . PRO A 1 94 ? 48.492 31.028 -28.459 1.00 47.03 94 PRO A N 1
ATOM 708 C CA . PRO A 1 94 ? 49.148 32.198 -27.924 1.00 47.03 94 PRO A CA 1
ATOM 709 C C . PRO A 1 94 ? 48.343 33.427 -28.336 1.00 47.03 94 PRO A C 1
ATOM 711 O O . PRO A 1 94 ? 48.013 33.615 -29.506 1.00 47.03 94 PRO A O 1
ATOM 714 N N . TRP A 1 95 ? 48.053 34.300 -27.380 1.00 48.19 95 TRP A N 1
ATOM 715 C CA . TRP A 1 95 ? 47.695 35.681 -27.678 1.00 48.19 95 TRP A CA 1
ATOM 716 C C . TRP A 1 95 ? 48.989 36.381 -28.113 1.00 48.19 95 TRP A C 1
ATOM 718 O O . TRP A 1 95 ? 49.508 37.263 -27.440 1.00 48.19 95 TRP A O 1
ATOM 728 N N . THR A 1 96 ? 49.586 35.897 -29.201 1.00 57.91 96 THR A N 1
ATOM 729 C CA . THR A 1 96 ? 50.653 36.572 -29.920 1.00 57.91 96 THR A CA 1
ATOM 730 C C . THR A 1 96 ? 49.987 37.561 -30.850 1.00 57.91 96 THR A C 1
ATOM 732 O O . THR A 1 96 ? 49.361 37.174 -31.832 1.00 57.91 96 THR A O 1
ATOM 735 N N . ALA A 1 97 ? 50.107 38.826 -30.465 1.00 59.09 97 ALA A N 1
ATOM 736 C CA . ALA A 1 97 ? 50.619 39.882 -31.323 1.00 59.09 97 ALA A CA 1
ATOM 737 C C . ALA A 1 97 ? 50.222 39.801 -32.804 1.00 59.09 97 ALA A C 1
ATOM 739 O O . ALA A 1 97 ? 50.863 39.111 -33.593 1.00 59.09 97 ALA A O 1
ATOM 740 N N . VAL A 1 98 ? 49.248 40.628 -33.174 1.00 56.06 98 VAL A N 1
ATOM 741 C CA . VAL A 1 98 ? 49.305 41.373 -34.432 1.00 56.06 98 VAL A CA 1
ATOM 742 C C . VAL A 1 98 ? 48.959 42.830 -34.123 1.00 56.06 98 VAL A C 1
ATOM 744 O O . VAL A 1 98 ? 47.797 43.212 -34.015 1.00 56.06 98 VAL A O 1
ATOM 747 N N . ASP A 1 99 ? 50.000 43.637 -33.916 1.00 51.91 99 ASP A N 1
ATOM 748 C CA . ASP A 1 99 ? 49.989 45.006 -34.417 1.00 51.91 99 ASP A CA 1
ATOM 749 C C . ASP A 1 99 ? 49.656 44.923 -35.908 1.00 51.91 99 ASP A C 1
ATOM 751 O O . ASP A 1 99 ? 50.384 44.260 -36.642 1.00 51.91 99 ASP A O 1
ATOM 755 N N . ASP A 1 100 ? 48.603 45.597 -36.370 1.00 54.25 100 ASP A N 1
ATOM 756 C CA . ASP A 1 100 ? 48.671 46.153 -37.712 1.00 54.25 100 ASP A CA 1
ATOM 757 C C . ASP A 1 100 ? 47.846 47.427 -37.861 1.00 54.25 100 ASP A C 1
ATOM 759 O O . ASP A 1 100 ? 46.727 47.597 -37.375 1.00 54.25 100 ASP A O 1
ATOM 763 N N . LYS A 1 101 ? 48.513 48.356 -38.518 1.00 58.31 101 LYS A N 1
ATOM 764 C CA . LYS A 1 101 ? 48.248 49.765 -38.655 1.00 58.31 101 LYS A CA 1
ATOM 765 C C . LYS A 1 101 ? 47.824 49.948 -40.095 1.00 58.31 101 LYS A C 1
ATOM 767 O O . LYS A 1 101 ? 48.680 49.988 -40.960 1.00 58.31 101 LYS A O 1
ATOM 772 N N . CYS A 1 102 ? 46.531 50.101 -40.343 1.00 51.91 102 CYS A N 1
ATOM 773 C CA . CYS A 1 102 ? 45.941 50.639 -41.575 1.00 51.91 102 CYS A CA 1
ATOM 774 C C . CYS A 1 102 ? 44.477 50.954 -41.227 1.00 51.91 102 CYS A C 1
ATOM 776 O O . CYS A 1 102 ? 43.794 50.118 -40.657 1.00 51.91 102 CYS A O 1
ATOM 778 N N . PHE A 1 103 ? 43.927 52.139 -41.460 1.00 45.34 103 PHE A N 1
ATOM 779 C CA . PHE A 1 103 ? 43.776 52.734 -42.778 1.00 45.34 103 PHE A CA 1
ATOM 780 C C . PHE A 1 103 ? 43.396 54.213 -42.596 1.00 45.34 103 PHE A C 1
ATOM 782 O O . PHE A 1 103 ? 42.505 54.537 -41.812 1.00 45.34 103 PHE A O 1
ATOM 789 N N . GLY A 1 104 ? 44.099 55.115 -43.281 1.00 45.19 104 GLY A N 1
ATOM 790 C CA . GLY A 1 104 ? 43.698 56.515 -43.378 1.00 45.19 104 GLY A CA 1
ATOM 791 C C . GLY A 1 104 ? 42.586 56.717 -44.410 1.00 45.19 104 GLY A C 1
ATOM 792 O O . GLY A 1 104 ? 42.405 55.887 -45.294 1.00 45.19 104 GLY A O 1
ATOM 793 N N . GLY A 1 105 ? 41.922 57.874 -44.343 1.00 44.31 105 GLY A N 1
ATOM 794 C CA . GLY A 1 105 ? 41.304 58.491 -45.519 1.00 44.31 105 GLY A CA 1
ATOM 795 C C . GLY A 1 105 ? 39.814 58.827 -45.424 1.00 44.31 105 GLY A C 1
ATOM 796 O O . GLY A 1 105 ? 38.982 57.994 -45.742 1.00 44.31 105 GLY A O 1
ATOM 797 N N . SER A 1 106 ? 39.567 60.116 -45.163 1.00 52.56 106 SER A N 1
ATOM 798 C CA . SER A 1 106 ? 38.727 61.032 -45.962 1.00 52.56 106 SER A CA 1
ATOM 799 C C . SER A 1 106 ? 37.188 60.986 -45.908 1.00 52.56 106 SER A C 1
ATOM 801 O O . SER A 1 106 ? 36.586 59.925 -45.985 1.00 52.56 106 SER A O 1
ATOM 803 N N . VAL A 1 107 ? 36.656 62.223 -45.992 1.00 50.12 107 VAL A N 1
ATOM 804 C CA . VAL A 1 107 ? 35.296 62.764 -46.258 1.00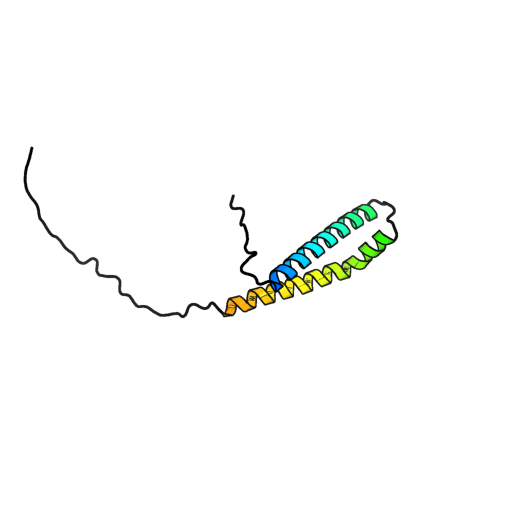 50.12 107 VAL A CA 1
ATOM 805 C C . VAL A 1 107 ? 34.325 62.727 -45.065 1.00 50.12 107 VAL A C 1
ATOM 807 O O . VAL A 1 107 ? 34.214 61.698 -44.414 1.00 50.12 107 VAL A O 1
ATOM 810 N N . ASP A 1 108 ? 33.671 63.816 -44.641 1.00 49.84 108 ASP A N 1
ATOM 811 C CA . ASP A 1 108 ? 33.236 65.059 -45.317 1.00 49.84 108 ASP A CA 1
ATOM 812 C C . ASP A 1 108 ? 33.732 66.371 -44.667 1.00 49.84 108 ASP A C 1
ATOM 814 O O . ASP A 1 108 ? 33.908 66.413 -43.426 1.00 49.84 108 ASP A O 1
#

pLDDT: mean 71.1, std 18.29, range [34.38, 94.38]